Protein AF-A0A0V1D9S9-F1 (afdb_monomer)

Organism: Trichinella pseudospiralis (NCBI:txid6337)

Solvent-accessible surface area (backbone atoms only — not comparable to full-atom values): 3091 Å² total; per-residue (Å²): 82,33,48,98,90,39,71,68,59,91,94,62,56,58,67,82,73,68,58,55,89,91,62,82,72,49,78,66,90,69,98,75,82,90,87,87,84,88,83,86,132

Radius of gyration: 10.53 Å; Cα contacts (8 Å, |Δi|>4): 20; chains: 1; bounding box: 23×21×18 Å

pLDDT: mean 79.31, std 8.8, range [56.12, 90.19]

InterPro domains:
  IPR000626 Ubiquitin-like domain [PF00240] (1-32)
  IPR000626 Ubiquitin-like domain [PS50053] (1-34)
  IPR029071 Ubiquitin-like domain superfamily [SSF54236] (1-37)
  IPR050158 Ubiquitin and ubiquitin-like [PTHR10666] (1-41)

Secondary structure (DSSP, 8-state):
-EETTEEPPTT--GGGGTPPTTPPPB----SSS--------

Structure (mmCIF, N/CA/C/O backbone):
data_AF-A0A0V1D9S9-F1
#
_entry.id   AF-A0A0V1D9S9-F1
#
loop_
_atom_site.group_PDB
_atom_site.id
_atom_site.type_symbol
_atom_site.label_atom_id
_atom_site.label_alt_id
_atom_site.label_comp_id
_atom_site.label_asym_id
_atom_site.label_entity_id
_atom_site.label_seq_id
_atom_site.pdbx_PDB_ins_code
_atom_site.Cartn_x
_atom_site.Cartn_y
_atom_site.Cartn_z
_atom_site.occupancy
_atom_site.B_iso_or_equiv
_atom_site.auth_seq_id
_atom_site.auth_comp_id
_atom_site.auth_asym_id
_atom_site.auth_atom_id
_atom_site.pdbx_PDB_model_num
ATOM 1 N N . LEU A 1 1 ? 2.704 -6.686 -2.928 1.00 80.06 1 LEU A N 1
ATOM 2 C CA . LEU A 1 1 ? 1.619 -6.383 -1.965 1.00 80.06 1 LEU A CA 1
ATOM 3 C C . LEU A 1 1 ? 0.292 -6.385 -2.705 1.00 80.06 1 LEU A C 1
ATOM 5 O O . LEU A 1 1 ? 0.257 -5.828 -3.796 1.00 80.06 1 LEU A O 1
ATOM 9 N N . ILE A 1 2 ? -0.746 -7.039 -2.177 1.00 81.06 2 ILE A N 1
ATOM 10 C CA . ILE A 1 2 ? -2.052 -7.146 -2.841 1.00 81.06 2 ILE A CA 1
ATOM 11 C C . ILE A 1 2 ? -3.154 -6.654 -1.895 1.00 81.06 2 ILE A C 1
ATOM 13 O O . ILE A 1 2 ? -3.186 -7.016 -0.719 1.00 81.06 2 ILE A O 1
ATOM 17 N N . PHE A 1 3 ? -4.079 -5.859 -2.425 1.00 82.56 3 PHE A N 1
ATOM 18 C CA . PHE A 1 3 ? -5.314 -5.454 -1.760 1.00 82.56 3 PHE A CA 1
ATOM 19 C C . PHE A 1 3 ? -6.501 -5.746 -2.678 1.00 82.56 3 PHE A C 1
ATOM 21 O O . PHE A 1 3 ? -6.470 -5.381 -3.850 1.00 82.56 3 PHE A O 1
ATOM 28 N N . ALA A 1 4 ? -7.528 -6.433 -2.170 1.00 84.06 4 ALA A N 1
ATOM 29 C CA . ALA A 1 4 ? -8.719 -6.809 -2.945 1.00 84.06 4 ALA A CA 1
ATOM 30 C C . ALA A 1 4 ? -8.397 -7.462 -4.314 1.00 84.06 4 ALA A C 1
ATOM 32 O O . ALA A 1 4 ? -9.021 -7.161 -5.329 1.00 84.06 4 ALA A O 1
ATOM 33 N N . GLY A 1 5 ? -7.367 -8.317 -4.364 1.00 84.06 5 GLY A N 1
ATOM 34 C CA . GLY A 1 5 ? -6.915 -8.968 -5.602 1.00 84.06 5 GLY A CA 1
ATOM 35 C C . GLY A 1 5 ? -6.118 -8.074 -6.564 1.00 84.06 5 GLY A C 1
ATOM 36 O O . GLY A 1 5 ? -5.672 -8.558 -7.600 1.00 84.06 5 GLY A O 1
ATOM 37 N N . LYS A 1 6 ? -5.885 -6.799 -6.228 1.00 85.12 6 LYS A N 1
ATOM 38 C CA . LYS A 1 6 ? -5.062 -5.864 -7.007 1.00 85.12 6 LYS A CA 1
ATOM 39 C C . LYS A 1 6 ? -3.679 -5.703 -6.396 1.00 85.12 6 LYS A C 1
ATOM 41 O O . LYS A 1 6 ? -3.545 -5.469 -5.196 1.00 85.12 6 LYS A O 1
ATOM 46 N N . GLN A 1 7 ? -2.647 -5.818 -7.223 1.00 87.00 7 GLN A N 1
ATOM 47 C CA . GLN A 1 7 ? -1.284 -5.509 -6.813 1.00 87.00 7 GLN A CA 1
ATOM 48 C C . GLN A 1 7 ? -1.139 -3.999 -6.609 1.00 87.00 7 GLN A C 1
ATOM 50 O O . GLN A 1 7 ? -1.596 -3.220 -7.440 1.00 87.00 7 GLN A O 1
ATOM 55 N N . LEU A 1 8 ? -0.513 -3.600 -5.503 1.00 86.69 8 LEU A N 1
AT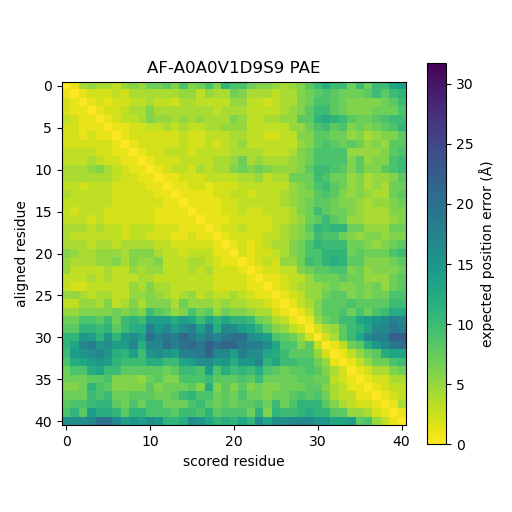OM 56 C CA . LEU A 1 8 ? -0.183 -2.199 -5.271 1.00 86.69 8 LEU A CA 1
ATOM 57 C C . LEU A 1 8 ? 1.069 -1.820 -6.068 1.00 86.69 8 LEU A C 1
ATOM 59 O O . LEU A 1 8 ? 2.034 -2.588 -6.121 1.00 86.69 8 LEU A O 1
ATOM 63 N N . GLU A 1 9 ? 1.017 -0.640 -6.675 1.00 86.81 9 GLU A N 1
ATOM 64 C CA . GLU A 1 9 ? 2.073 -0.042 -7.497 1.00 86.81 9 GLU A CA 1
ATOM 65 C C . GLU A 1 9 ? 2.852 1.019 -6.711 1.00 86.81 9 GLU A C 1
ATOM 67 O O . GLU A 1 9 ? 2.262 1.783 -5.939 1.00 86.81 9 GLU A O 1
ATOM 72 N N . ASP A 1 10 ? 4.159 1.101 -6.958 1.00 84.19 10 ASP A N 1
ATOM 73 C CA . ASP A 1 10 ? 4.998 2.180 -6.438 1.00 84.19 10 ASP A CA 1
ATOM 74 C C . ASP A 1 10 ? 4.550 3.531 -7.018 1.00 84.19 10 ASP A C 1
ATOM 76 O O . ASP A 1 10 ? 4.138 3.632 -8.174 1.00 84.19 10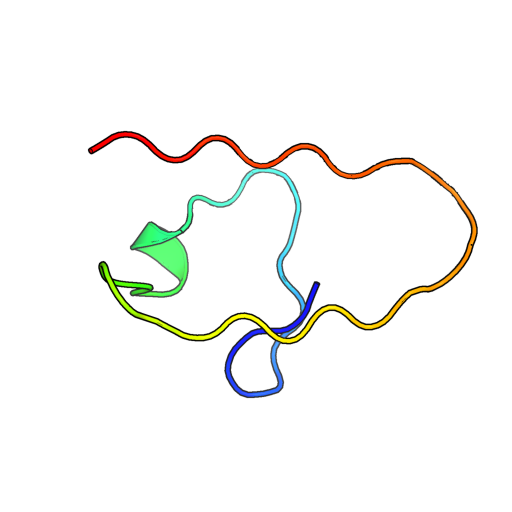 ASP A O 1
ATOM 80 N N . GLY A 1 11 ? 4.617 4.587 -6.206 1.00 86.25 11 GLY A N 1
ATOM 81 C CA . GLY A 1 11 ? 4.192 5.935 -6.603 1.00 86.25 11 GLY A CA 1
ATOM 82 C C . GLY A 1 11 ? 2.695 6.215 -6.442 1.00 86.25 11 GLY A C 1
ATOM 83 O O . GLY A 1 11 ? 2.283 7.357 -6.634 1.00 86.25 11 GLY A O 1
ATOM 84 N N . ARG A 1 12 ? 1.888 5.225 -6.033 1.00 87.25 12 ARG A N 1
ATOM 85 C CA . ARG A 1 12 ? 0.495 5.438 -5.615 1.00 87.25 12 ARG A CA 1
ATOM 86 C C . ARG A 1 12 ? 0.356 5.454 -4.099 1.00 87.25 12 ARG A C 1
ATOM 88 O O . ARG A 1 12 ? 1.058 4.753 -3.372 1.00 87.25 12 ARG A O 1
ATOM 95 N N . THR A 1 13 ? -0.585 6.250 -3.622 1.00 88.81 13 THR A N 1
ATOM 96 C CA . THR A 1 13 ? -0.946 6.353 -2.210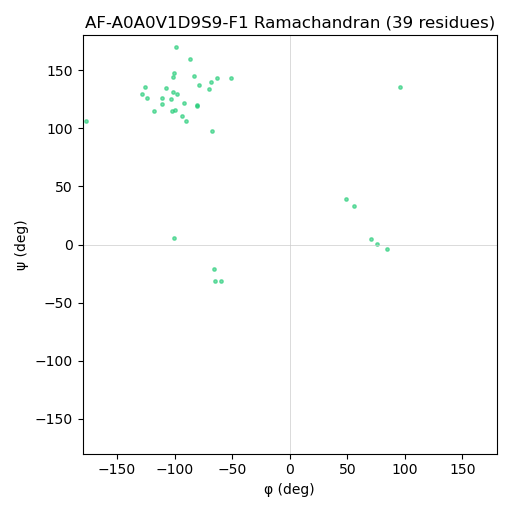 1.00 88.81 13 THR A CA 1
ATOM 97 C C . THR A 1 13 ? -1.981 5.293 -1.828 1.00 88.81 13 THR A C 1
ATOM 99 O O . THR A 1 13 ? -2.715 4.779 -2.671 1.00 88.81 13 THR A O 1
ATOM 102 N N . LEU A 1 14 ? -2.097 4.982 -0.532 1.00 86.38 14 LEU A N 1
ATOM 103 C CA . LEU A 1 14 ? -3.159 4.098 -0.026 1.00 86.38 14 LEU A CA 1
ATOM 104 C C . LEU A 1 14 ? -4.567 4.655 -0.322 1.00 86.38 14 LEU A C 1
ATOM 106 O O . LEU A 1 14 ? -5.495 3.883 -0.569 1.00 86.38 14 LEU A O 1
ATOM 110 N N . SER A 1 15 ? -4.711 5.984 -0.365 1.00 87.50 15 SER A N 1
ATOM 111 C CA . SER A 1 15 ? -5.949 6.670 -0.751 1.00 87.50 15 SER A CA 1
ATOM 112 C C . SER A 1 15 ? -6.350 6.431 -2.205 1.00 87.50 15 SER A C 1
ATOM 114 O O . SER A 1 15 ? -7.543 6.329 -2.472 1.00 87.50 15 SER A O 1
ATOM 116 N N . ASP A 1 16 ? -5.401 6.246 -3.129 1.00 90.19 16 ASP A N 1
ATOM 117 C CA . ASP A 1 16 ? -5.715 5.952 -4.540 1.00 90.19 16 ASP A CA 1
ATOM 118 C C . ASP A 1 16 ? -6.393 4.582 -4.713 1.00 90.19 16 ASP A C 1
ATOM 120 O O . ASP A 1 16 ? -7.090 4.334 -5.696 1.00 90.19 16 ASP A O 1
ATOM 124 N N . TYR A 1 17 ? -6.212 3.693 -3.733 1.00 88.06 17 TYR A N 1
ATOM 125 C CA . TYR A 1 17 ? -6.889 2.399 -3.633 1.00 88.06 17 TYR A CA 1
ATOM 126 C C . TYR A 1 17 ? -8.063 2.414 -2.644 1.00 88.06 17 TYR A C 1
ATOM 128 O O . TYR A 1 17 ? -8.65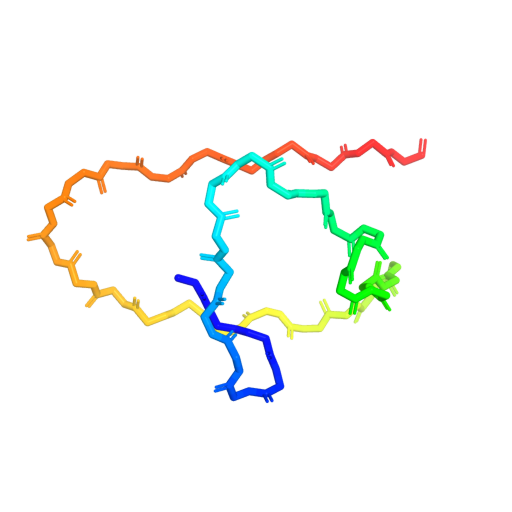3 1.366 -2.381 1.00 88.06 17 TYR A O 1
ATOM 136 N N . ASN A 1 18 ? -8.403 3.587 -2.101 1.00 87.12 18 ASN A N 1
ATOM 137 C CA . ASN A 1 18 ? -9.453 3.790 -1.108 1.00 87.12 18 ASN A CA 1
ATOM 138 C C . ASN A 1 18 ? -9.274 2.929 0.162 1.00 87.12 18 ASN A C 1
ATOM 140 O O . ASN A 1 18 ? -10.247 2.476 0.765 1.00 87.12 18 ASN A O 1
ATOM 144 N N . ILE A 1 19 ? -8.020 2.677 0.554 1.00 86.69 19 ILE A N 1
ATOM 145 C CA . ILE A 1 19 ? -7.671 1.856 1.718 1.00 86.69 19 ILE A CA 1
ATOM 146 C C . ILE A 1 19 ? -7.807 2.715 2.976 1.00 86.69 19 ILE A C 1
ATOM 148 O O . 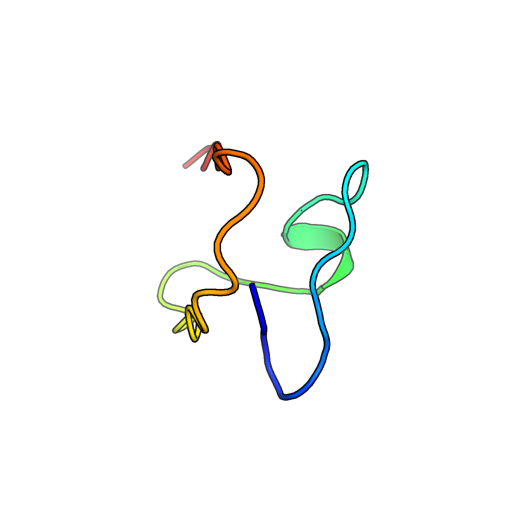ILE A 1 19 ? -7.125 3.729 3.131 1.00 86.69 19 ILE A O 1
ATOM 152 N N . GLN A 1 20 ? -8.688 2.296 3.881 1.00 87.00 20 GLN A N 1
ATOM 153 C CA . GLN A 1 20 ? -8.976 2.996 5.131 1.00 87.00 20 GLN A CA 1
AT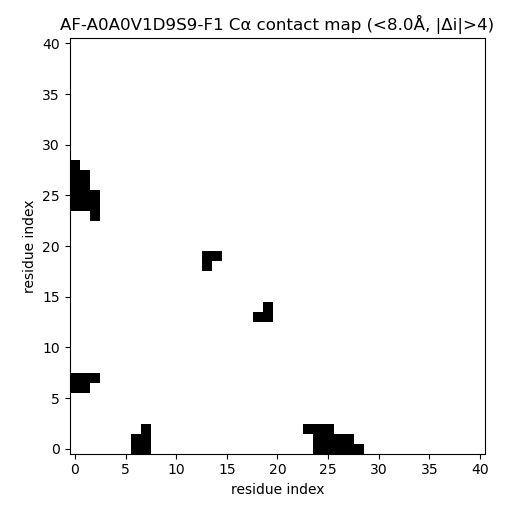OM 154 C C . GLN A 1 20 ? -8.215 2.381 6.307 1.00 87.00 20 GLN A C 1
ATOM 156 O O . GLN A 1 20 ? -7.641 1.290 6.205 1.00 87.00 20 GLN A O 1
ATOM 161 N N . LYS A 1 21 ? -8.245 3.074 7.451 1.00 82.56 21 LYS A N 1
ATOM 162 C CA . LYS A 1 21 ? -7.809 2.499 8.730 1.00 82.56 21 LYS A CA 1
ATOM 163 C C . LYS A 1 21 ? -8.530 1.154 8.933 1.00 82.56 21 LYS A C 1
ATOM 165 O O . LYS A 1 21 ? -9.661 0.994 8.490 1.00 8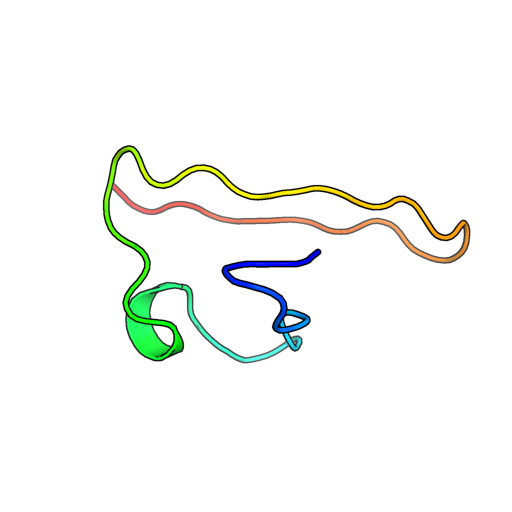2.56 21 LYS A O 1
ATOM 170 N N . GLU A 1 22 ? -7.830 0.183 9.521 1.00 85.12 22 GLU A N 1
ATOM 171 C CA . GLU A 1 22 ? -8.332 -1.185 9.780 1.00 85.12 22 GLU A CA 1
ATOM 172 C C . GLU A 1 22 ? -8.528 -2.085 8.542 1.00 85.12 22 GLU A C 1
ATOM 174 O O . GLU A 1 22 ? -8.956 -3.233 8.660 1.00 85.12 22 GLU A O 1
ATOM 179 N N . SER A 1 23 ? -8.145 -1.633 7.345 1.00 84.38 23 SER A N 1
ATOM 180 C CA . SER A 1 23 ? -8.131 -2.502 6.162 1.00 84.38 23 SER A CA 1
ATOM 181 C C . SER A 1 23 ? -7.049 -3.584 6.269 1.00 84.38 23 SER A C 1
ATOM 183 O O . SER A 1 23 ? -5.918 -3.316 6.672 1.00 84.38 23 SER A O 1
ATOM 185 N N . THR A 1 24 ? -7.364 -4.810 5.842 1.00 83.69 24 THR A N 1
ATOM 186 C CA . THR A 1 24 ? -6.403 -5.927 5.839 1.00 83.69 24 THR A CA 1
ATOM 187 C C . THR A 1 24 ? -5.662 -6.015 4.504 1.00 83.69 24 THR A C 1
ATOM 189 O O . THR A 1 24 ? -6.267 -6.195 3.445 1.00 83.69 24 THR A O 1
ATOM 192 N N . LEU A 1 25 ? -4.332 -5.924 4.551 1.00 84.31 25 LEU A N 1
ATOM 193 C CA . LEU A 1 25 ? -3.454 -6.066 3.389 1.00 84.31 25 LEU A CA 1
ATOM 194 C C . LEU A 1 25 ? -2.893 -7.488 3.310 1.00 84.31 25 LEU A C 1
ATOM 196 O O . LEU A 1 25 ? -2.325 -7.989 4.278 1.00 84.31 25 LEU A O 1
ATOM 200 N N . HIS A 1 26 ? -3.000 -8.123 2.142 1.00 82.44 26 HIS A N 1
ATOM 201 C CA . HIS A 1 26 ? -2.460 -9.463 1.928 1.00 82.44 26 HIS A CA 1
ATOM 202 C C . HIS A 1 26 ? -1.048 -9.357 1.343 1.00 82.44 26 HIS A C 1
ATOM 204 O O . HIS A 1 26 ? -0.838 -8.931 0.198 1.00 82.44 26 HIS A O 1
ATOM 210 N N . LEU A 1 27 ? -0.050 -9.737 2.142 1.00 76.69 27 LEU A N 1
ATOM 211 C CA . LEU A 1 27 ? 1.346 -9.743 1.722 1.00 76.69 27 LEU A CA 1
ATOM 212 C C . LEU A 1 27 ? 1.709 -11.101 1.113 1.00 76.69 27 LEU A C 1
ATOM 214 O O . LEU A 1 27 ? 1.896 -12.085 1.820 1.00 76.69 27 LEU A O 1
ATOM 218 N N . VAL A 1 28 ? 1.846 -11.139 -0.212 1.00 76.25 28 VAL A N 1
ATOM 219 C CA . VAL A 1 28 ? 2.401 -12.292 -0.935 1.00 76.25 28 VAL A CA 1
ATOM 220 C C . VAL A 1 28 ? 3.863 -11.988 -1.270 1.00 76.25 28 VAL A C 1
ATOM 222 O O . VAL A 1 28 ? 4.144 -11.038 -2.004 1.00 76.25 28 VAL A O 1
ATOM 225 N N . LEU A 1 29 ? 4.795 -12.760 -0.704 1.00 68.62 29 LEU A N 1
ATOM 226 C CA . LEU A 1 29 ? 6.238 -12.569 -0.873 1.00 68.62 29 LEU A CA 1
ATOM 227 C C . LEU A 1 29 ? 6.718 -13.162 -2.211 1.00 68.62 29 LEU A C 1
ATOM 229 O O . LEU A 1 29 ? 6.620 -14.366 -2.435 1.00 68.62 29 LEU A O 1
ATOM 233 N N . ARG A 1 30 ? 7.294 -12.327 -3.085 1.00 67.69 30 ARG A N 1
ATOM 234 C CA . ARG A 1 30 ? 8.181 -12.757 -4.180 1.00 67.69 30 ARG A CA 1
ATOM 235 C C . ARG A 1 30 ? 9.550 -12.123 -3.935 1.00 67.69 30 ARG A C 1
ATOM 237 O O . ARG A 1 30 ? 9.672 -10.905 -3.909 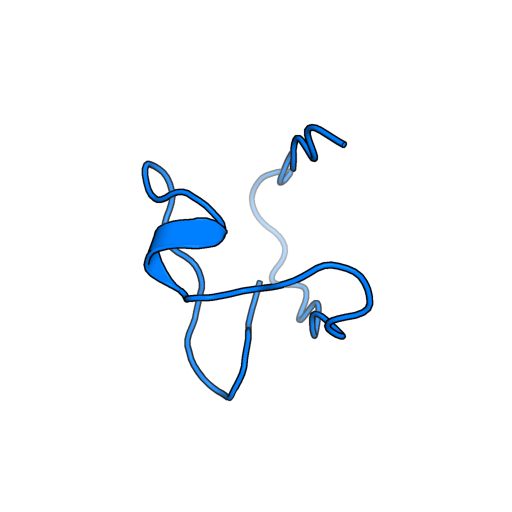1.00 67.69 30 ARG A O 1
ATOM 244 N N . LEU A 1 31 ? 10.559 -12.953 -3.680 1.00 56.12 31 LEU A N 1
ATOM 245 C CA . LEU A 1 31 ? 11.904 -12.536 -3.277 1.00 56.12 31 LEU A CA 1
ATOM 246 C C . LEU A 1 31 ? 12.622 -11.802 -4.423 1.00 56.12 31 LEU A C 1
ATOM 248 O O . LEU A 1 31 ? 13.158 -12.461 -5.309 1.00 56.12 31 LEU A O 1
ATOM 252 N N . ARG A 1 32 ? 12.616 -10.462 -4.412 1.00 66.38 32 ARG A N 1
ATOM 253 C CA . ARG A 1 32 ? 13.616 -9.545 -5.012 1.00 66.38 32 ARG A CA 1
ATOM 254 C C . ARG A 1 32 ? 13.204 -8.101 -4.673 1.00 66.38 32 ARG A C 1
ATOM 256 O O . ARG A 1 32 ? 12.254 -7.592 -5.253 1.00 66.38 32 ARG A O 1
ATOM 263 N N . GLY A 1 33 ? 13.919 -7.462 -3.744 1.00 70.19 33 GLY A N 1
ATOM 264 C CA . GLY A 1 33 ? 13.675 -6.076 -3.305 1.00 70.19 33 GLY A CA 1
ATOM 265 C C . GLY A 1 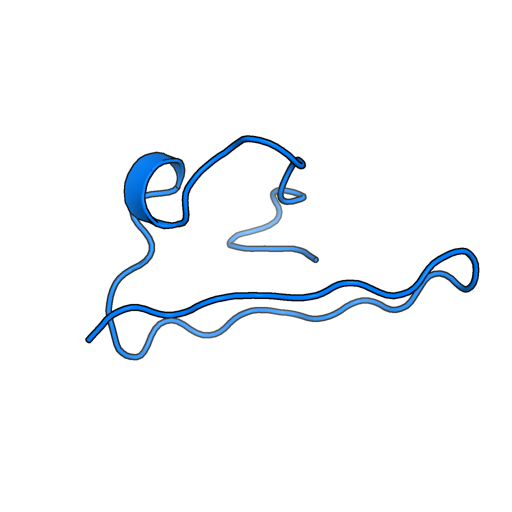33 ? 12.818 -5.967 -2.035 1.00 70.19 33 GLY A C 1
ATOM 266 O O . GLY A 1 33 ? 11.835 -6.687 -1.876 1.00 70.19 33 GLY A O 1
ATOM 267 N N . GLY A 1 34 ? 13.225 -5.104 -1.100 1.00 68.56 34 GLY A N 1
ATOM 268 C CA . GLY A 1 34 ? 12.467 -4.799 0.119 1.00 68.56 34 GLY A CA 1
ATOM 269 C C . GLY A 1 34 ? 11.387 -3.746 -0.144 1.00 68.56 34 GLY A C 1
ATOM 270 O O . GLY A 1 34 ? 11.602 -2.841 -0.942 1.00 68.56 34 GLY A O 1
ATOM 271 N N . MET A 1 35 ? 10.238 -3.855 0.528 1.00 72.88 35 MET A N 1
ATOM 272 C CA . MET A 1 35 ? 9.123 -2.908 0.408 1.00 72.88 35 MET A CA 1
ATOM 273 C C . MET A 1 35 ? 8.974 -2.109 1.707 1.00 72.88 35 MET A C 1
ATOM 275 O O . MET A 1 35 ? 8.851 -2.702 2.778 1.00 72.88 35 MET A O 1
ATOM 279 N N . GLN A 1 36 ? 8.971 -0.777 1.620 1.00 71.62 36 GLN A N 1
ATOM 280 C CA . GLN A 1 36 ? 8.682 0.123 2.743 1.00 71.62 36 GLN A CA 1
ATOM 281 C C . GLN A 1 36 ? 7.300 0.754 2.560 1.00 71.62 36 GLN A C 1
ATOM 283 O O . GLN A 1 36 ? 6.958 1.203 1.469 1.00 71.62 36 GLN A O 1
ATOM 288 N N . ILE A 1 37 ? 6.503 0.788 3.629 1.00 72.19 37 ILE A N 1
ATOM 289 C CA . ILE A 1 37 ? 5.155 1.364 3.633 1.00 72.19 37 ILE A CA 1
ATOM 290 C C . ILE A 1 37 ? 5.110 2.425 4.727 1.00 72.19 37 ILE A C 1
ATOM 292 O O . ILE A 1 37 ? 5.406 2.133 5.885 1.00 72.19 37 ILE A O 1
ATOM 296 N N . PHE A 1 38 ? 4.712 3.643 4.366 1.00 70.50 38 PHE A N 1
ATOM 297 C CA . PHE A 1 38 ? 4.477 4.725 5.316 1.00 70.50 38 PHE A CA 1
ATOM 298 C C . PHE A 1 38 ? 2.972 4.894 5.524 1.00 70.50 38 PHE A C 1
ATOM 300 O O . PHE A 1 38 ? 2.224 5.084 4.566 1.00 70.50 38 PHE A O 1
ATOM 307 N N . VAL A 1 39 ? 2.529 4.837 6.780 1.00 69.94 39 VAL A N 1
ATOM 308 C CA . VAL A 1 39 ? 1.141 5.109 7.173 1.00 69.94 39 VAL A CA 1
ATOM 309 C C . VAL A 1 39 ? 1.134 6.411 7.965 1.00 69.94 39 VAL A C 1
ATOM 311 O O . VAL A 1 39 ? 1.819 6.516 8.980 1.00 69.94 39 VAL A O 1
ATOM 314 N N . LYS A 1 40 ? 0.384 7.413 7.498 1.00 60.47 40 LYS A N 1
ATOM 315 C CA . LYS A 1 40 ? 0.191 8.684 8.209 1.00 60.47 40 LYS A CA 1
ATOM 316 C C . LYS A 1 40 ? -1.189 8.651 8.871 1.00 60.47 40 LYS A C 1
ATOM 318 O O . LYS A 1 40 ? -2.188 8.524 8.166 1.00 60.47 40 LYS A O 1
ATOM 323 N N . THR A 1 41 ? -1.229 8.666 10.204 1.00 64.06 41 THR A N 1
ATOM 324 C CA . THR A 1 41 ? -2.464 8.614 11.011 1.00 64.06 41 THR A CA 1
ATOM 325 C C . THR A 1 41 ? -3.085 9.971 11.241 1.00 64.06 41 THR A C 1
ATOM 327 O O . THR A 1 41 ? -2.303 10.932 11.413 1.00 64.06 41 THR A O 1
#

Sequence (41 aa):
LIFAGKQLEDGRTLSDYNIQKESTLHLVLRLRGGMQIFVKT

Foldseek 3Di:
DDDPNDDDDPPDDCVVVPNDPPGDDDDDDDPDDDDDDDDDD

Mean predicted aligned error: 6.13 Å